Protein AF-A0A8D8A1J1-F1 (afdb_monomer)

Foldseek 3Di:
DKWKFQAAAQVRDTHPDIDMADKDWDDPVVLQVLCVVVVHGDDDDPQKTWIAGPQGDDDEGGSAQTFDWDWDWDWDDDPPDTDTDIDIDGQWGFHDWDHNSHGPTRITMTGGVVVCVVVVVVVVPD

InterPro domains:
  IPR001254 Serine proteases, trypsin domain [PF00089] (2-120)
  IPR001254 Serine proteases, trypsin domain [PS50240] (1-125)
  IPR009003 Peptidase S1, PA clan [SSF50494] (2-124)
  IPR033116 Serine proteases, trypsin family, serine active site [PS00135] (58-69)
  IPR051487 Serine/Threonine Proteases with Immune and Developmental Roles [PTHR24256] (2-121)

Solvent-accessible surface area (backbone atoms only — not comparable to full-atom values): 7047 Å² total; per-residue (Å²): 74,36,40,48,38,41,17,36,42,85,83,75,42,67,40,98,53,84,42,72,48,64,31,45,80,49,54,64,68,58,44,46,48,54,39,45,76,74,74,41,87,72,92,81,57,85,57,46,43,30,33,39,21,74,82,32,40,66,73,25,58,73,23,65,67,28,51,32,30,39,81,41,80,41,80,47,75,59,89,90,46,78,45,83,43,80,42,76,43,71,50,25,30,35,65,52,59,38,75,82,47,47,71,73,47,58,53,32,34,21,42,24,41,79,69,42,46,68,62,51,52,57,68,72,71,107

pLDDT: mean 92.13, std 7.24, range [61.0, 98.44]

Mean predicted aligned error: 4.48 Å

Organism: Culex pipiens (NCBI:txid7175)

Sequence (126 aa):
MTIAGWGHTEKGTLSDKLMFAPVVLSSLRQCTNEFNKIKTKINLDDRHICASGKHGQNHCVGDSGGPLQFPKVVEIRNGSQISNQTVFVQHGIITFGDVTCETGSLPGVYTKVSYYIDWILYNMFK

Nearest PDB structures (foldseek):
  3gov-assembly1_B  TM=7.920E-01  e=7.388E-07  Homo sapiens
  7pqo-assembly2_B  TM=7.625E-01  e=6.995E-07  Homo sapiens
  7pqo-assembly2_A  TM=8.012E-01  e=3.805E-06  Homo sapiens
  4kkd-assembly2_B  TM=7.762E-01  e=3.058E-06  Homo sapiens
  2tbs-assembly1_A  TM=8.050E-01  e=1.491E-05  Salmo salar

Secondary structure (DSSP, 8-state):
-EEEES-B-TTSSB-SS-EEEE-EEE-HHHHHHHHHHTT------TTEEEEE-GGG----TT-TT-EEEEEEEEEEEETTEEEEEEEEEEEEEEEE--SS--TTPPPEEEEEGGGSHHHHHHHH--

Radius of gyration: 16.63 Å; Cα contacts (8 Å, |Δi|>4): 260; chains: 1; bounding box: 43×34×46 Å

Structure (mmCIF, N/CA/C/O backbone):
data_AF-A0A8D8A1J1-F1
#
_entry.id   AF-A0A8D8A1J1-F1
#
loop_
_atom_site.group_PDB
_atom_site.id
_atom_site.type_symbol
_atom_site.label_atom_id
_atom_site.label_alt_id
_atom_site.label_comp_id
_atom_site.label_asym_id
_atom_site.label_entity_id
_atom_site.label_seq_id
_atom_site.pdbx_PDB_ins_code
_atom_site.Cartn_x
_atom_site.Cartn_y
_atom_site.Cartn_z
_atom_site.occupancy
_atom_site.B_iso_or_equiv
_atom_site.auth_seq_id
_atom_site.auth_comp_id
_atom_site.auth_asym_id
_atom_site.auth_atom_id
_atom_site.pdbx_PDB_model_num
ATOM 1 N N . MET A 1 1 ? 1.849 -3.010 8.472 1.00 91.38 1 MET A N 1
ATOM 2 C CA . MET A 1 1 ? 0.599 -3.079 7.685 1.00 91.38 1 MET A CA 1
ATOM 3 C C . MET A 1 1 ? 0.680 -4.288 6.790 1.00 91.38 1 MET A C 1
ATOM 5 O O . MET A 1 1 ? 1.779 -4.795 6.606 1.00 91.38 1 MET A O 1
ATOM 9 N N . THR A 1 2 ? -0.448 -4.760 6.283 1.00 95.38 2 THR A N 1
ATOM 10 C CA . THR A 1 2 ? -0.503 -5.956 5.446 1.00 95.38 2 THR A CA 1
ATOM 11 C C . THR A 1 2 ? -1.328 -5.662 4.209 1.00 95.38 2 THR A C 1
ATOM 13 O O . THR A 1 2 ? -2.385 -5.039 4.304 1.00 95.38 2 THR A O 1
ATOM 16 N N . ILE A 1 3 ? -0.834 -6.115 3.067 1.00 95.25 3 ILE A N 1
ATOM 17 C CA . ILE A 1 3 ? -1.587 -6.234 1.818 1.00 95.25 3 ILE A CA 1
ATOM 18 C C . ILE A 1 3 ? -1.869 -7.709 1.565 1.00 95.25 3 ILE A C 1
ATOM 20 O O . ILE A 1 3 ? -1.102 -8.562 2.018 1.00 95.25 3 ILE A O 1
ATOM 24 N N . ALA A 1 4 ? -2.962 -8.007 0.873 1.00 94.62 4 ALA A N 1
ATOM 25 C CA . ALA A 1 4 ? -3.314 -9.369 0.507 1.00 94.62 4 ALA A CA 1
ATOM 26 C C . ALA A 1 4 ? -4.036 -9.400 -0.841 1.00 94.62 4 ALA A C 1
ATOM 28 O O . ALA A 1 4 ? -4.804 -8.484 -1.142 1.00 94.62 4 ALA A O 1
ATOM 29 N N . GLY A 1 5 ? -3.804 -10.456 -1.615 1.00 95.31 5 GLY A N 1
ATOM 30 C CA . GLY A 1 5 ? -4.404 -10.628 -2.932 1.00 95.31 5 GLY A CA 1
ATOM 31 C C . GLY A 1 5 ? -3.930 -11.884 -3.662 1.00 95.31 5 GLY A C 1
ATOM 32 O O . GLY A 1 5 ? -3.238 -12.736 -3.096 1.00 95.31 5 GLY A O 1
ATOM 33 N N . TRP A 1 6 ? -4.367 -12.006 -4.912 1.00 95.88 6 TRP A N 1
ATOM 34 C CA . TRP A 1 6 ? -4.084 -13.125 -5.823 1.00 95.88 6 TRP A CA 1
ATOM 35 C C . TRP A 1 6 ? -3.320 -12.666 -7.071 1.00 95.88 6 TRP A C 1
ATOM 37 O O . TRP A 1 6 ? -3.264 -13.382 -8.073 1.00 95.88 6 TRP A O 1
ATOM 47 N N . GLY A 1 7 ? -2.756 -11.459 -7.028 1.00 92.94 7 GLY A N 1
ATOM 48 C CA . GLY A 1 7 ? -1.961 -10.895 -8.099 1.00 92.94 7 GLY A CA 1
ATOM 49 C C . GLY A 1 7 ? -0.725 -11.724 -8.428 1.00 92.94 7 GLY A C 1
ATOM 50 O O . GLY A 1 7 ? -0.447 -12.783 -7.855 1.00 92.94 7 GLY A O 1
ATOM 51 N N . HIS A 1 8 ? 0.012 -11.237 -9.416 1.00 91.75 8 HIS A N 1
ATOM 52 C CA . HIS A 1 8 ? 1.234 -11.876 -9.861 1.00 91.75 8 HIS A CA 1
ATOM 53 C C . HIS A 1 8 ? 2.242 -11.972 -8.701 1.00 91.75 8 HIS A C 1
ATOM 55 O O . HIS A 1 8 ? 2.427 -11.046 -7.915 1.00 91.75 8 HIS A O 1
ATOM 61 N N . THR A 1 9 ? 2.888 -13.126 -8.594 1.00 88.38 9 THR A N 1
ATOM 62 C CA . THR A 1 9 ? 3.982 -13.364 -7.640 1.00 88.38 9 THR A CA 1
ATOM 63 C C . THR A 1 9 ? 5.328 -13.030 -8.283 1.00 88.38 9 THR A C 1
ATOM 65 O O . THR A 1 9 ? 5.389 -12.680 -9.463 1.00 88.38 9 THR A O 1
ATOM 68 N N . GLU A 1 10 ? 6.434 -13.225 -7.563 1.00 82.94 10 GLU A N 1
ATOM 69 C CA . GLU A 1 10 ? 7.798 -13.085 -8.094 1.00 82.94 10 GLU A CA 1
ATOM 70 C C . GLU A 1 10 ? 8.089 -13.990 -9.308 1.00 82.94 10 GLU A C 1
ATOM 72 O O . GLU A 1 10 ? 9.071 -13.800 -10.019 1.00 82.94 10 GLU A O 1
ATOM 77 N N . LYS A 1 11 ? 7.227 -14.981 -9.567 1.00 86.31 11 LYS A N 1
ATOM 78 C CA . LYS A 1 11 ? 7.290 -15.864 -10.740 1.00 86.31 11 LYS A CA 1
ATOM 79 C C . LYS A 1 11 ? 6.639 -15.262 -11.987 1.00 86.31 11 LYS A C 1
ATOM 81 O O . LYS A 1 11 ? 6.607 -15.916 -13.025 1.00 86.31 11 LYS A O 1
ATOM 86 N N . GLY A 1 12 ? 6.068 -14.062 -11.884 1.00 86.50 12 GLY A N 1
ATOM 87 C CA . GLY A 1 12 ? 5.364 -13.410 -12.983 1.00 86.50 12 GLY A CA 1
ATOM 88 C C . GLY A 1 12 ? 4.039 -14.084 -13.348 1.00 86.50 12 GLY A C 1
ATOM 89 O O . GLY A 1 12 ? 3.508 -13.818 -14.422 1.00 86.50 12 GLY A O 1
ATOM 90 N N . THR A 1 13 ? 3.476 -14.917 -12.471 1.00 91.31 13 THR A N 1
ATOM 91 C CA . THR A 1 13 ? 2.172 -15.577 -12.652 1.00 91.31 13 THR 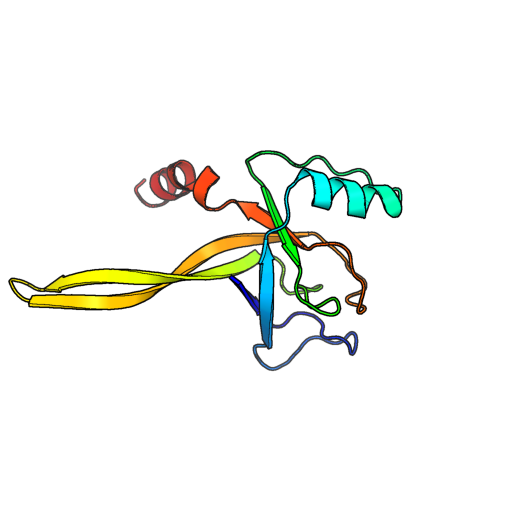A CA 1
ATOM 92 C C . THR A 1 13 ? 1.239 -15.246 -11.496 1.00 91.31 13 THR A C 1
ATOM 94 O O . THR A 1 13 ? 1.701 -15.142 -10.354 1.00 91.31 13 THR A O 1
ATOM 97 N N . LEU A 1 14 ? -0.063 -15.139 -11.784 1.00 93.62 14 LEU A N 1
ATOM 98 C CA . LEU A 1 14 ? -1.117 -15.050 -10.768 1.00 93.62 14 LEU A CA 1
ATOM 99 C C . LEU A 1 14 ? -1.016 -16.207 -9.769 1.00 93.62 14 LEU A C 1
ATOM 101 O O . LEU A 1 14 ? -0.554 -17.302 -10.105 1.00 93.62 14 LEU A O 1
ATOM 105 N N . SER A 1 15 ? -1.446 -15.953 -8.538 1.00 94.69 15 SER A N 1
ATOM 106 C CA . SER A 1 15 ? -1.495 -16.975 -7.498 1.00 94.69 15 SER A CA 1
ATOM 107 C C . SER A 1 15 ? -2.887 -17.592 -7.415 1.00 94.69 15 SER A C 1
ATOM 109 O O . SER A 1 15 ? -3.870 -16.879 -7.249 1.00 94.69 15 SER A O 1
ATOM 111 N N . ASP A 1 16 ? -2.980 -18.923 -7.405 1.00 96.44 16 ASP A N 1
ATOM 112 C CA . ASP A 1 16 ? -4.244 -19.631 -7.123 1.00 96.44 16 ASP A CA 1
ATOM 113 C C . ASP A 1 16 ? -4.626 -19.593 -5.632 1.00 96.44 16 ASP A C 1
ATOM 115 O O . ASP A 1 16 ? -5.723 -19.985 -5.230 1.00 96.44 16 ASP A O 1
ATOM 119 N N . LYS A 1 17 ? -3.704 -19.146 -4.775 1.00 96.75 17 LYS A N 1
ATOM 120 C CA . LYS A 1 17 ? -3.897 -19.031 -3.327 1.00 96.75 17 LYS A CA 1
ATOM 121 C C . LYS A 1 17 ? -3.781 -17.579 -2.901 1.00 96.75 17 LYS A C 1
ATOM 123 O O . LYS A 1 17 ? -2.955 -16.846 -3.437 1.00 96.75 17 LYS A O 1
ATOM 128 N N . LEU A 1 18 ? -4.563 -17.190 -1.897 1.00 96.25 18 LEU A N 1
ATOM 129 C CA . LEU A 1 18 ? -4.431 -15.866 -1.305 1.00 96.25 18 LEU A CA 1
ATOM 130 C C . LEU A 1 18 ? -3.025 -15.717 -0.720 1.00 96.25 18 LEU A C 1
ATOM 132 O O . LEU A 1 18 ? -2.623 -16.505 0.139 1.00 96.25 18 LEU A O 1
ATOM 136 N N . MET A 1 19 ? -2.315 -14.689 -1.163 1.00 95.31 19 MET A N 1
ATOM 137 C CA . MET A 1 19 ? -1.007 -14.311 -0.648 1.00 95.31 19 MET A CA 1
ATOM 138 C C . MET A 1 19 ? -1.130 -13.030 0.172 1.00 95.31 19 MET A C 1
ATOM 140 O O . MET A 1 19 ? -2.083 -12.264 0.025 1.00 95.31 19 MET A O 1
ATOM 144 N N . PHE A 1 20 ? -0.163 -12.792 1.054 1.00 94.25 20 PHE A N 1
ATOM 145 C CA . PHE A 1 20 ? -0.083 -11.559 1.824 1.00 94.25 20 PHE A CA 1
ATOM 146 C C . PHE A 1 20 ? 1.368 -11.158 2.061 1.00 94.25 20 PHE A C 1
ATOM 148 O O . PHE A 1 20 ? 2.253 -12.009 2.151 1.00 94.25 20 PHE A O 1
ATOM 155 N N . ALA A 1 21 ? 1.599 -9.856 2.207 1.00 92.19 21 ALA A N 1
ATOM 156 C CA . ALA A 1 21 ? 2.923 -9.319 2.483 1.00 92.19 21 ALA A CA 1
ATOM 157 C C . ALA A 1 21 ? 2.867 -8.190 3.524 1.00 92.19 21 ALA A C 1
ATOM 159 O O . ALA A 1 21 ? 1.966 -7.341 3.477 1.00 92.19 21 ALA A O 1
ATOM 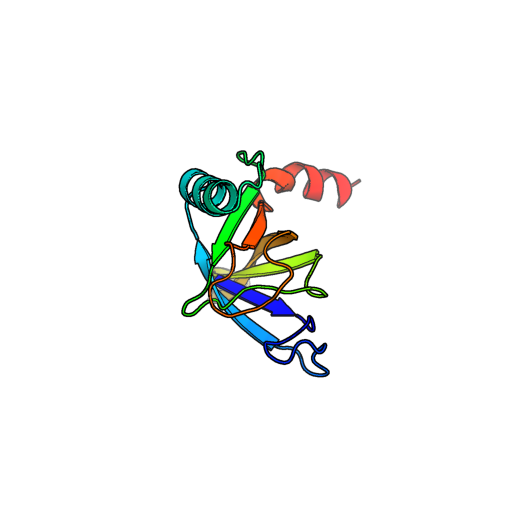160 N N . PRO A 1 22 ? 3.817 -8.153 4.477 1.00 93.69 22 PRO A N 1
ATOM 161 C CA . PRO A 1 22 ? 3.957 -7.034 5.389 1.00 93.69 22 PRO A CA 1
ATOM 162 C C . PRO A 1 22 ? 4.601 -5.834 4.684 1.00 93.69 22 PRO A C 1
ATOM 164 O O . PRO A 1 22 ? 5.648 -5.943 4.050 1.00 93.69 22 PRO A O 1
ATOM 167 N N . VAL A 1 23 ? 4.009 -4.658 4.871 1.00 93.75 23 VAL A N 1
ATOM 168 C CA . VAL A 1 23 ? 4.506 -3.382 4.341 1.00 93.75 23 VAL A CA 1
ATOM 169 C C . VAL A 1 23 ? 4.560 -2.304 5.423 1.00 93.75 23 VAL A C 1
ATOM 171 O O . VAL A 1 23 ? 3.849 -2.357 6.441 1.00 93.75 23 VAL A O 1
ATOM 174 N N . VAL A 1 24 ? 5.417 -1.313 5.195 1.00 93.62 24 VAL A N 1
ATOM 175 C CA . VAL A 1 24 ? 5.649 -0.158 6.065 1.00 93.62 24 VAL A CA 1
ATOM 176 C C . VAL A 1 24 ? 5.346 1.119 5.290 1.00 93.62 24 VAL A C 1
ATOM 178 O O . VAL A 1 24 ? 5.641 1.214 4.102 1.00 93.62 24 VAL A O 1
ATOM 181 N N . LEU A 1 25 ? 4.746 2.099 5.968 1.00 94.44 25 LEU A N 1
ATOM 182 C CA . LEU A 1 25 ? 4.463 3.403 5.381 1.00 94.44 25 LEU A CA 1
ATOM 183 C C . LEU A 1 25 ? 5.747 4.163 5.046 1.00 94.44 25 LEU A C 1
ATOM 185 O O . LEU A 1 25 ? 6.699 4.171 5.827 1.00 94.44 25 LEU A O 1
ATOM 189 N N . SER A 1 26 ? 5.717 4.883 3.933 1.00 92.81 26 SER A N 1
ATOM 190 C CA . SER A 1 26 ? 6.719 5.872 3.555 1.00 92.81 26 SER A CA 1
ATOM 191 C C . SER A 1 26 ? 6.065 7.244 3.386 1.00 92.81 26 SER A C 1
ATOM 193 O O . SER A 1 26 ? 4.859 7.367 3.149 1.00 92.81 26 SER A O 1
ATOM 195 N N . SER A 1 27 ? 6.848 8.313 3.547 1.00 95.75 27 SER A N 1
ATOM 196 C CA . SER A 1 27 ? 6.323 9.660 3.303 1.00 95.75 27 SER A CA 1
ATOM 197 C C . SER A 1 27 ? 6.014 9.859 1.817 1.00 95.75 27 SER A C 1
ATOM 199 O O . SER A 1 27 ? 6.743 9.359 0.958 1.00 95.75 27 SER A O 1
ATOM 201 N N . LEU A 1 28 ? 4.993 10.662 1.496 1.00 96.81 28 LEU A N 1
ATOM 202 C CA . LEU A 1 28 ? 4.657 10.985 0.101 1.00 96.81 28 LEU A CA 1
ATOM 203 C C . LEU A 1 28 ? 5.850 11.590 -0.648 1.00 96.81 28 LEU A C 1
ATOM 205 O O . LEU A 1 28 ? 6.093 11.246 -1.796 1.00 96.81 28 LEU A O 1
ATOM 209 N N . ARG A 1 29 ? 6.665 12.410 0.030 1.00 96.12 29 ARG A N 1
ATOM 210 C CA . ARG A 1 29 ? 7.901 12.967 -0.537 1.00 96.12 29 ARG A CA 1
ATOM 211 C C . ARG A 1 29 ? 8.902 11.880 -0.930 1.00 96.12 29 ARG A C 1
ATOM 213 O O . ARG A 1 29 ? 9.460 11.942 -2.018 1.00 96.12 29 ARG A O 1
ATOM 220 N N . GLN A 1 30 ? 9.152 10.906 -0.051 1.00 94.25 30 GLN A N 1
ATOM 221 C CA . GLN A 1 30 ? 10.040 9.781 -0.372 1.00 94.25 30 GLN A CA 1
ATOM 222 C C . GLN A 1 30 ? 9.480 8.972 -1.540 1.00 94.25 30 GLN A C 1
ATOM 224 O O . GLN A 1 30 ? 10.218 8.682 -2.471 1.00 94.25 30 GLN A O 1
ATOM 229 N N . CYS A 1 31 ? 8.178 8.692 -1.523 1.00 94.25 31 CYS A N 1
ATOM 230 C CA . CYS A 1 31 ? 7.488 7.991 -2.598 1.00 94.25 31 CYS A CA 1
ATOM 231 C C . CYS A 1 31 ? 7.694 8.689 -3.950 1.00 94.25 31 CYS A C 1
ATOM 233 O O . CYS A 1 31 ? 8.266 8.105 -4.864 1.00 94.25 31 CYS A O 1
ATOM 235 N N . THR A 1 32 ? 7.354 9.978 -4.051 1.00 95.56 32 THR A N 1
ATOM 236 C CA . THR A 1 32 ? 7.562 10.781 -5.265 1.00 95.56 32 THR A CA 1
ATOM 237 C C . THR A 1 32 ? 9.026 10.788 -5.707 1.00 95.56 32 THR A C 1
ATOM 239 O O . THR A 1 32 ? 9.309 10.709 -6.901 1.00 95.56 32 THR A O 1
ATOM 242 N N . ASN A 1 33 ? 9.971 10.836 -4.764 1.00 94.56 33 ASN A N 1
ATOM 243 C CA . ASN A 1 33 ? 11.394 10.781 -5.087 1.00 94.56 33 ASN A CA 1
ATOM 244 C C . ASN A 1 33 ? 11.804 9.444 -5.720 1.00 94.56 33 ASN A C 1
ATOM 246 O O . ASN A 1 33 ? 12.588 9.468 -6.664 1.00 94.56 33 ASN A O 1
ATOM 250 N N . GLU A 1 34 ? 11.280 8.304 -5.258 1.00 92.44 34 GLU A N 1
ATOM 251 C CA . GLU A 1 34 ? 11.569 6.998 -5.871 1.00 92.44 34 GLU A CA 1
ATOM 252 C C . GLU A 1 34 ? 11.062 6.923 -7.319 1.00 92.44 34 GLU A C 1
ATOM 254 O O . GLU A 1 34 ? 11.808 6.518 -8.209 1.00 92.44 34 GLU A O 1
ATOM 259 N N . PHE A 1 35 ? 9.851 7.414 -7.593 1.00 92.81 35 PHE A N 1
ATOM 260 C CA . PHE A 1 35 ? 9.323 7.481 -8.963 1.00 92.81 35 PHE A CA 1
ATOM 261 C C . PHE A 1 35 ? 10.129 8.444 -9.853 1.00 92.81 35 PHE A C 1
ATOM 263 O O . PHE A 1 35 ? 10.417 8.141 -11.014 1.00 92.81 35 PHE A O 1
ATOM 270 N N . ASN A 1 36 ? 10.588 9.573 -9.303 1.00 94.12 36 ASN A N 1
ATOM 271 C CA . ASN A 1 36 ? 11.430 10.518 -10.037 1.00 94.12 36 ASN A CA 1
ATOM 272 C C . ASN A 1 36 ? 12.786 9.917 -10.448 1.00 94.12 36 ASN A C 1
ATOM 274 O O . ASN A 1 36 ? 13.290 10.268 -11.518 1.00 94.12 36 ASN A O 1
ATOM 278 N N . LYS A 1 37 ? 13.371 9.001 -9.656 1.00 92.44 37 LYS A N 1
ATOM 279 C CA . LYS A 1 37 ? 14.640 8.325 -10.007 1.00 92.44 37 LYS A CA 1
ATOM 280 C C . LYS A 1 37 ? 14.537 7.546 -11.317 1.00 92.44 37 LYS A C 1
ATOM 282 O O . LYS A 1 37 ? 15.502 7.503 -12.074 1.00 92.44 37 LYS A O 1
ATOM 287 N N . ILE A 1 38 ? 13.359 7.000 -11.616 1.00 90.88 38 ILE A N 1
ATOM 288 C CA . ILE A 1 38 ? 13.072 6.298 -12.873 1.00 90.88 38 ILE A CA 1
ATOM 289 C C . ILE A 1 38 ? 12.394 7.199 -13.918 1.00 90.88 38 ILE A C 1
ATOM 291 O O . ILE A 1 38 ? 11.763 6.713 -14.853 1.00 90.88 38 ILE A O 1
ATOM 295 N N . LYS A 1 39 ? 12.503 8.525 -13.764 1.00 92.94 39 LYS A N 1
ATOM 296 C CA . LYS A 1 39 ? 11.938 9.539 -14.672 1.00 92.94 39 LYS A CA 1
ATOM 297 C C . LYS A 1 39 ? 10.409 9.478 -14.817 1.00 92.94 39 LYS A C 1
ATOM 299 O O . LYS A 1 39 ? 9.866 10.020 -15.778 1.00 92.94 39 LYS A O 1
ATOM 304 N N . THR A 1 40 ? 9.711 8.883 -13.850 1.00 91.31 40 THR A N 1
ATOM 305 C CA . THR A 1 40 ? 8.245 8.849 -13.806 1.00 91.31 40 THR A CA 1
ATOM 306 C C . THR A 1 40 ? 7.744 9.950 -12.881 1.00 91.31 40 THR A C 1
ATOM 308 O O . THR A 1 40 ? 8.035 9.953 -11.688 1.00 91.31 40 THR A O 1
ATOM 311 N N . LYS A 1 41 ? 6.985 10.907 -13.423 1.00 93.50 41 LYS A N 1
ATOM 312 C CA . LYS A 1 41 ? 6.385 11.983 -12.626 1.00 93.50 41 LYS A CA 1
ATOM 313 C C . LYS A 1 41 ? 5.018 11.548 -12.115 1.00 93.50 41 LYS A C 1
ATOM 315 O O . LYS A 1 41 ? 4.141 11.227 -12.910 1.00 93.50 41 LYS A O 1
ATOM 320 N N . ILE A 1 42 ? 4.834 11.611 -10.802 1.00 94.94 42 ILE A N 1
ATOM 321 C CA . ILE A 1 42 ? 3.551 11.371 -10.136 1.00 94.94 42 ILE A CA 1
ATOM 322 C C . ILE A 1 42 ? 3.168 12.579 -9.285 1.00 94.94 42 ILE A C 1
ATOM 324 O O . ILE A 1 42 ? 4.038 13.277 -8.761 1.00 94.94 42 ILE A O 1
ATOM 328 N N . ASN A 1 43 ? 1.866 12.819 -9.144 1.00 95.44 43 ASN A N 1
ATOM 329 C CA . ASN A 1 43 ? 1.338 13.837 -8.245 1.00 95.44 43 ASN A CA 1
ATOM 330 C C . ASN A 1 43 ? 0.658 13.149 -7.060 1.00 95.44 43 ASN A C 1
ATOM 332 O O . ASN A 1 43 ? -0.405 12.555 -7.220 1.00 95.44 43 ASN A O 1
ATOM 336 N N . LEU A 1 44 ? 1.301 13.209 -5.897 1.00 97.38 44 LEU A N 1
ATOM 337 C CA . LEU A 1 44 ? 0.779 12.647 -4.658 1.00 97.38 44 LEU A CA 1
ATOM 338 C C . LEU A 1 44 ? 0.377 13.774 -3.713 1.00 97.38 44 LEU A C 1
ATOM 340 O O . LEU A 1 44 ? 1.136 14.717 -3.496 1.00 97.38 44 LEU A O 1
ATOM 344 N N . ASP A 1 45 ? -0.791 13.621 -3.111 1.00 97.19 45 ASP A N 1
ATOM 345 C CA . ASP A 1 45 ? -1.367 14.541 -2.135 1.00 97.19 45 ASP A CA 1
ATOM 346 C C . ASP A 1 45 ? -1.964 13.772 -0.945 1.00 97.19 45 ASP A C 1
ATOM 348 O O . ASP A 1 45 ? -1.777 12.563 -0.793 1.00 97.19 45 ASP A O 1
ATOM 352 N N . ASP A 1 46 ? -2.687 14.475 -0.081 1.00 97.38 46 ASP A N 1
ATOM 353 C CA . ASP A 1 46 ? -3.299 13.946 1.137 1.00 97.38 46 ASP A CA 1
ATOM 354 C C . ASP A 1 46 ? -4.360 12.857 0.910 1.00 97.38 46 ASP A C 1
ATOM 356 O O . ASP A 1 46 ? -4.749 12.190 1.873 1.00 97.38 46 ASP A O 1
ATOM 360 N N . ARG A 1 47 ? -4.763 12.615 -0.342 1.00 98.25 47 ARG A N 1
ATOM 361 C CA . ARG A 1 47 ? -5.654 11.521 -0.759 1.00 98.25 47 ARG A CA 1
ATOM 362 C C . ARG A 1 47 ? -4.922 10.199 -0.951 1.00 98.25 47 ARG A C 1
ATOM 364 O O . ARG A 1 47 ? -5.570 9.181 -1.202 1.00 98.25 47 ARG A O 1
ATOM 371 N N . HIS A 1 48 ? -3.598 10.199 -0.826 1.00 98.44 48 HIS A N 1
ATOM 372 C CA . HIS A 1 48 ? -2.743 9.052 -1.090 1.00 98.44 48 HIS A CA 1
ATOM 373 C C . HIS A 1 48 ? -1.988 8.589 0.162 1.00 98.44 48 HIS A C 1
ATOM 375 O O . HIS A 1 48 ? -1.706 9.353 1.088 1.00 98.44 48 HIS A O 1
ATOM 381 N N . ILE A 1 49 ? -1.640 7.305 0.175 1.00 97.31 49 ILE A N 1
ATOM 382 C CA . ILE A 1 49 ? -0.695 6.677 1.100 1.00 97.31 49 ILE A CA 1
ATOM 383 C C . ILE A 1 49 ? 0.349 5.960 0.252 1.00 97.31 49 ILE A C 1
ATOM 385 O O . ILE A 1 49 ? 0.029 5.436 -0.813 1.00 97.31 49 ILE A O 1
ATOM 389 N N . CYS A 1 50 ? 1.585 5.908 0.734 1.00 95.69 50 CYS A N 1
ATOM 390 C CA . CYS A 1 50 ? 2.636 5.128 0.109 1.00 95.69 50 CYS A CA 1
ATOM 391 C C . CYS A 1 50 ? 3.203 4.103 1.093 1.00 95.69 50 CYS A C 1
ATOM 393 O O . CYS A 1 50 ? 3.372 4.407 2.279 1.00 95.69 50 CYS A O 1
ATOM 395 N N . ALA A 1 51 ? 3.458 2.883 0.623 1.00 94.31 51 ALA A N 1
ATOM 396 C CA . ALA A 1 51 ? 4.013 1.816 1.446 1.00 94.31 51 ALA A CA 1
ATOM 397 C C . ALA A 1 51 ? 4.867 0.845 0.628 1.00 94.31 51 ALA A C 1
ATOM 399 O O . ALA A 1 51 ? 4.619 0.617 -0.554 1.00 94.31 51 ALA A O 1
ATOM 400 N N . SER A 1 52 ? 5.859 0.245 1.276 1.00 90.06 52 SER A N 1
ATOM 401 C CA . SER A 1 52 ? 6.686 -0.814 0.698 1.00 90.06 52 SER A CA 1
ATOM 402 C C . SER A 1 52 ? 7.091 -1.827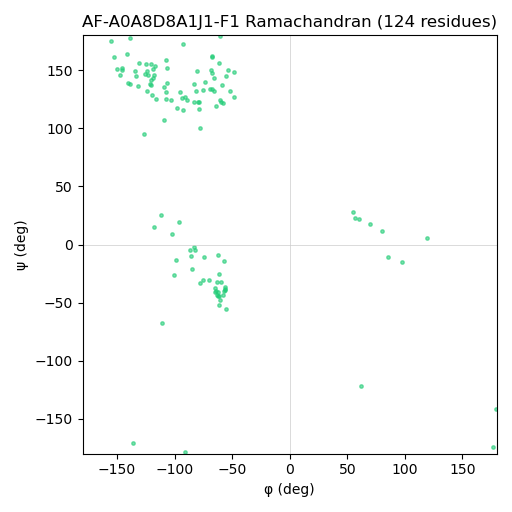 1.765 1.00 90.06 52 SER A C 1
ATOM 404 O O . SER A 1 52 ? 7.176 -1.514 2.957 1.00 90.06 52 SER A O 1
ATOM 406 N N . GLY A 1 53 ? 7.288 -3.075 1.356 1.00 88.00 53 GLY A N 1
ATOM 407 C CA . GLY A 1 53 ? 7.794 -4.147 2.202 1.00 88.00 53 GLY A CA 1
ATOM 408 C C . GLY A 1 53 ? 9.312 -4.288 2.119 1.00 88.00 53 GLY A C 1
ATOM 409 O O . GLY A 1 53 ? 9.994 -3.645 1.315 1.00 88.00 53 GLY A O 1
ATOM 410 N N . LYS A 1 54 ? 9.869 -5.144 2.980 1.00 82.88 54 LYS A N 1
ATOM 411 C CA . LYS A 1 54 ? 11.302 -5.468 2.934 1.00 82.88 54 LYS A CA 1
ATOM 412 C C . LYS A 1 54 ? 11.614 -6.264 1.668 1.00 82.88 54 LYS A C 1
ATOM 414 O O . LYS A 1 54 ? 10.772 -7.011 1.185 1.00 82.88 54 LYS A O 1
ATOM 419 N N . HIS A 1 55 ? 12.838 -6.124 1.158 1.00 76.88 55 HIS A N 1
ATOM 420 C CA . HIS A 1 55 ? 13.327 -6.873 -0.008 1.00 76.88 55 HIS A CA 1
ATOM 421 C C . HIS A 1 55 ? 12.448 -6.740 -1.269 1.00 76.88 55 HIS A C 1
ATOM 423 O O . HIS A 1 55 ? 12.417 -7.64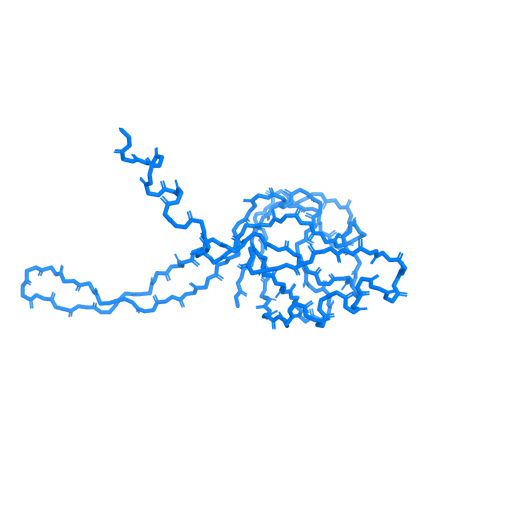7 -2.088 1.00 76.88 55 HIS A O 1
ATOM 429 N N . GLY A 1 56 ? 11.730 -5.622 -1.434 1.00 73.50 56 GLY A N 1
ATOM 430 C CA . GLY A 1 56 ? 10.859 -5.401 -2.595 1.00 73.50 56 GLY A CA 1
ATOM 431 C C . GLY A 1 56 ? 9.493 -6.082 -2.511 1.00 73.50 56 GLY A C 1
ATOM 432 O O . GLY A 1 56 ? 8.781 -6.109 -3.503 1.00 73.50 56 GLY A O 1
ATOM 433 N N . GLN A 1 57 ? 9.100 -6.611 -1.347 1.00 84.88 57 GLN A N 1
ATOM 434 C CA . GLN A 1 57 ? 7.730 -7.080 -1.136 1.00 84.88 57 GLN A CA 1
ATOM 435 C C . GLN A 1 57 ? 6.739 -5.936 -1.373 1.00 84.88 57 GLN A C 1
ATOM 437 O O . GLN A 1 57 ? 6.805 -4.896 -0.713 1.00 84.88 57 GLN A O 1
ATOM 442 N N . ASN A 1 58 ? 5.814 -6.128 -2.304 1.00 88.25 58 ASN A N 1
ATOM 443 C CA . ASN A 1 58 ? 4.802 -5.142 -2.645 1.00 88.25 58 ASN A CA 1
ATOM 444 C C . ASN A 1 58 ? 3.574 -5.829 -3.251 1.00 88.25 58 ASN A C 1
ATOM 446 O O . ASN A 1 58 ? 3.574 -7.041 -3.459 1.00 88.25 58 ASN A O 1
ATOM 450 N N . HIS A 1 59 ? 2.526 -5.052 -3.510 1.00 90.81 59 HIS A N 1
ATOM 451 C CA . HIS A 1 59 ? 1.422 -5.486 -4.359 1.00 90.81 59 HIS A CA 1
ATOM 452 C C . HIS A 1 59 ? 1.908 -5.638 -5.806 1.00 90.81 59 HIS A C 1
ATOM 454 O O . HIS A 1 59 ? 2.915 -5.034 -6.193 1.00 90.81 59 HIS A O 1
ATOM 460 N N . CYS A 1 60 ? 1.165 -6.373 -6.617 1.00 90.50 60 CYS A N 1
ATOM 461 C CA . CYS A 1 60 ? 1.507 -6.594 -8.009 1.00 90.50 60 CYS A CA 1
ATOM 462 C C . CYS A 1 60 ? 0.268 -6.510 -8.917 1.00 90.50 60 CYS A C 1
ATOM 464 O O . CYS A 1 60 ? -0.860 -6.295 -8.463 1.00 90.50 60 CYS A O 1
ATOM 466 N N . VAL A 1 61 ? 0.475 -6.649 -10.228 1.00 90.31 61 VAL A N 1
ATOM 467 C CA . VAL A 1 61 ? -0.595 -6.757 -11.225 1.00 90.31 61 VAL A CA 1
ATOM 468 C C . VAL A 1 61 ? -1.618 -7.801 -10.769 1.00 90.31 61 VAL A C 1
ATOM 470 O O . VAL A 1 61 ? -1.259 -8.931 -10.452 1.00 90.31 61 VAL A O 1
ATOM 473 N N . GLY A 1 62 ? -2.894 -7.416 -10.726 1.00 92.00 62 GLY A N 1
ATOM 474 C CA . GLY A 1 62 ? -3.992 -8.262 -10.242 1.00 92.00 62 GLY A CA 1
ATOM 475 C C . GLY A 1 62 ? -4.402 -8.024 -8.784 1.00 92.00 62 GLY A C 1
ATOM 476 O O . GLY A 1 62 ? -5.510 -8.402 -8.421 1.00 92.00 62 GLY A O 1
ATOM 477 N N . ASP A 1 63 ? -3.594 -7.329 -7.974 1.00 94.25 63 ASP A N 1
ATOM 478 C CA . ASP A 1 63 ? -3.977 -6.945 -6.602 1.00 94.25 63 ASP A CA 1
ATOM 479 C C . ASP A 1 63 ? -4.748 -5.609 -6.533 1.00 94.25 63 ASP A C 1
ATOM 481 O O . ASP A 1 63 ? -5.197 -5.193 -5.461 1.00 94.25 63 ASP A O 1
ATOM 485 N N . SER A 1 64 ? -4.897 -4.906 -7.662 1.00 94.31 64 SER A N 1
ATOM 486 C CA . SER A 1 64 ? -5.575 -3.605 -7.754 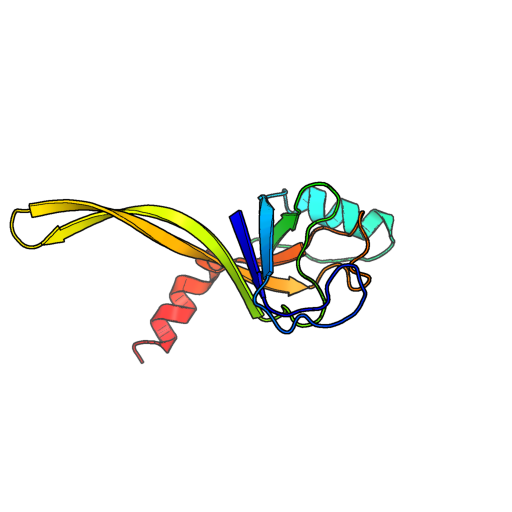1.00 94.31 64 SER A CA 1
ATOM 487 C C . SER A 1 64 ? -6.971 -3.613 -7.127 1.00 94.31 64 SER A C 1
ATOM 489 O O . SER A 1 64 ? -7.784 -4.494 -7.391 1.00 94.31 64 SER A O 1
ATOM 491 N N . GLY A 1 65 ? -7.260 -2.604 -6.299 1.00 96.56 65 GLY A N 1
ATOM 492 C CA . GLY A 1 65 ? -8.503 -2.513 -5.526 1.00 96.56 65 GLY A CA 1
ATOM 493 C C . GLY A 1 65 ? -8.486 -3.264 -4.188 1.00 96.56 65 GLY A C 1
ATOM 494 O O . GLY A 1 65 ? -9.372 -3.043 -3.363 1.00 96.56 65 GLY A O 1
ATOM 495 N N . GLY A 1 66 ? -7.477 -4.102 -3.930 1.00 96.56 66 GLY A N 1
ATOM 496 C CA . GLY A 1 66 ? -7.328 -4.817 -2.663 1.00 96.56 66 GLY A CA 1
ATOM 497 C C . GLY A 1 66 ? -7.013 -3.902 -1.464 1.00 96.56 66 GLY A C 1
ATOM 498 O O . GLY A 1 66 ? -6.587 -2.752 -1.636 1.00 96.56 66 GLY A O 1
ATOM 499 N N . PRO A 1 67 ? -7.216 -4.381 -0.223 1.00 97.00 67 PRO A N 1
ATOM 500 C CA . PRO A 1 67 ? -7.034 -3.573 0.978 1.00 97.00 67 PRO A CA 1
ATOM 501 C C . PRO A 1 67 ? -5.572 -3.516 1.451 1.00 97.00 67 PRO A C 1
ATOM 503 O O . PRO A 1 67 ? -4.888 -4.533 1.568 1.00 97.00 67 PRO A O 1
ATOM 506 N N . LEU A 1 68 ? -5.137 -2.323 1.865 1.00 97.38 68 LEU A N 1
ATOM 507 C CA . LEU A 1 68 ? -4.028 -2.145 2.806 1.00 97.38 68 LEU A CA 1
ATOM 508 C C . LEU A 1 68 ? -4.610 -2.055 4.218 1.00 97.38 68 LEU A C 1
ATOM 510 O O . LEU A 1 68 ? -5.333 -1.107 4.531 1.00 97.38 68 LEU A O 1
ATOM 514 N N . GLN A 1 69 ? -4.287 -3.019 5.076 1.00 96.75 69 GLN A N 1
ATOM 515 C CA . GLN A 1 69 ? -4.919 -3.188 6.387 1.00 96.75 69 GLN A CA 1
ATOM 516 C C . GLN A 1 69 ? -3.922 -3.207 7.552 1.00 96.75 69 GLN A C 1
ATOM 518 O O . GLN A 1 69 ? -2.738 -3.529 7.398 1.00 96.75 69 GLN A O 1
ATOM 523 N N . PHE A 1 70 ? -4.399 -2.851 8.746 1.00 94.25 70 PHE A N 1
ATOM 524 C CA . PHE A 1 70 ? -3.626 -2.915 9.988 1.00 94.25 70 PHE A CA 1
ATOM 525 C C . PHE A 1 70 ? -4.496 -3.396 11.160 1.00 94.25 70 PHE A C 1
ATOM 527 O O . PHE A 1 70 ? -5.653 -2.976 11.256 1.00 94.25 70 PHE A O 1
ATOM 534 N N . PRO A 1 71 ? -3.975 -4.263 12.051 1.00 93.19 71 PRO A N 1
ATOM 535 C CA . PRO A 1 71 ? -4.701 -4.665 13.246 1.00 93.19 71 PRO A CA 1
ATOM 536 C C . PRO A 1 71 ? -4.818 -3.496 14.233 1.00 93.19 71 PRO A C 1
ATOM 538 O O . PRO A 1 71 ? -3.837 -2.823 14.548 1.00 93.19 71 PRO A O 1
ATOM 541 N N . LYS A 1 72 ? -6.018 -3.282 14.764 1.00 93.56 72 LYS A N 1
ATOM 542 C CA . LYS A 1 72 ? -6.323 -2.327 15.827 1.00 93.56 72 LYS A CA 1
ATOM 543 C C . LYS A 1 72 ? -6.997 -3.071 16.971 1.00 93.56 72 LYS A C 1
ATOM 545 O O . LYS A 1 72 ? -7.930 -3.836 16.746 1.00 93.56 72 LYS A O 1
ATOM 550 N N . VAL A 1 73 ? -6.538 -2.838 18.197 1.00 94.50 73 VAL A N 1
ATOM 551 C CA . VAL A 1 73 ? -7.269 -3.281 19.388 1.00 94.50 73 VAL A CA 1
ATOM 552 C C . VAL A 1 73 ? -8.405 -2.295 19.627 1.00 94.50 73 VAL A C 1
ATOM 554 O O . VAL A 1 73 ? -8.172 -1.088 19.726 1.00 94.50 73 VAL A O 1
ATOM 557 N N . VAL A 1 74 ? -9.628 -2.804 19.664 1.00 93.44 74 VAL A N 1
ATOM 558 C CA . VAL A 1 74 ? -10.838 -2.043 19.962 1.00 93.44 74 VAL A CA 1
ATOM 559 C C . VAL A 1 74 ? -11.490 -2.603 21.215 1.00 93.44 74 VAL A C 1
ATOM 561 O O . VAL A 1 74 ? -11.481 -3.811 21.455 1.00 93.44 74 VAL A O 1
ATOM 564 N N . GLU A 1 75 ? -12.046 -1.704 22.016 1.00 95.19 75 GLU A N 1
ATOM 565 C CA . GLU A 1 75 ? -12.882 -2.072 23.148 1.00 95.19 75 GLU A CA 1
ATOM 566 C C . GLU A 1 75 ? -14.281 -2.414 22.628 1.00 95.19 75 GLU A C 1
ATOM 568 O O . GLU A 1 75 ? -14.925 -1.594 21.970 1.00 95.19 75 GLU A O 1
ATOM 573 N N . ILE A 1 76 ? -14.749 -3.622 22.920 1.00 92.44 76 ILE A N 1
ATOM 574 C CA . ILE A 1 76 ? -16.101 -4.073 22.609 1.00 92.44 76 ILE A CA 1
ATOM 575 C C . ILE A 1 76 ? -16.891 -4.142 23.910 1.00 92.44 76 ILE A C 1
ATOM 577 O O . ILE A 1 76 ? -16.488 -4.808 24.870 1.00 92.44 76 ILE A O 1
ATOM 581 N N . ARG A 1 77 ? -18.032 -3.449 23.922 1.00 93.00 77 ARG A N 1
ATOM 582 C CA . ARG A 1 77 ? -18.981 -3.432 25.035 1.00 93.00 77 ARG A CA 1
ATOM 583 C C . ARG A 1 77 ? -20.173 -4.314 24.708 1.00 93.00 77 ARG A C 1
ATOM 585 O O . ARG A 1 77 ? -20.844 -4.090 23.704 1.00 93.00 77 ARG A O 1
ATOM 592 N N . ASN A 1 78 ? -20.448 -5.281 25.575 1.00 89.12 78 ASN A N 1
ATOM 593 C CA . ASN A 1 78 ? -21.653 -6.101 25.515 1.00 89.12 78 ASN A CA 1
ATOM 594 C C . ASN A 1 78 ? -22.358 -6.045 26.878 1.00 89.12 78 ASN A C 1
ATOM 596 O O . ASN A 1 78 ? -21.972 -6.727 27.829 1.00 89.12 78 ASN A O 1
ATOM 600 N N . GLY A 1 79 ? -23.338 -5.144 27.000 1.00 88.94 79 GLY A N 1
ATOM 601 C CA . GLY A 1 79 ? -23.929 -4.786 28.290 1.00 88.94 79 GLY A CA 1
ATOM 602 C C . GLY A 1 79 ? -22.885 -4.177 29.233 1.00 88.94 79 GLY A C 1
ATOM 603 O O . GLY A 1 79 ? -22.254 -3.174 28.904 1.00 88.94 79 GLY A O 1
ATOM 604 N N . SER A 1 80 ? -22.696 -4.790 30.403 1.00 92.00 80 SER A N 1
ATOM 605 C CA . SER A 1 80 ? -21.675 -4.397 31.384 1.00 92.00 80 SER A CA 1
ATOM 606 C C . SER A 1 80 ? -20.297 -5.029 31.143 1.00 92.00 80 SER A C 1
ATOM 608 O O . SER A 1 80 ? -19.331 -4.620 31.785 1.00 92.00 80 SER A O 1
ATOM 610 N N . GLN A 1 81 ? -20.176 -6.007 30.237 1.00 91.38 81 GLN A N 1
ATOM 611 C CA . GLN A 1 81 ? -18.893 -6.639 29.932 1.00 91.38 81 GLN A CA 1
ATOM 612 C C . GLN A 1 81 ? -18.080 -5.791 28.954 1.00 91.38 81 GLN A C 1
ATOM 614 O O . GLN A 1 81 ? -18.580 -5.358 27.912 1.00 91.38 81 GLN A O 1
ATOM 619 N N . ILE A 1 82 ? -16.805 -5.598 29.291 1.00 92.38 82 ILE A N 1
ATOM 620 C CA . ILE A 1 82 ? -15.815 -4.899 28.473 1.00 92.38 82 ILE A CA 1
ATOM 621 C C . ILE A 1 82 ? -14.737 -5.908 28.083 1.00 92.38 82 ILE A C 1
ATOM 623 O O . ILE A 1 82 ? -14.148 -6.553 28.949 1.00 92.38 82 ILE A O 1
ATOM 627 N N . SER A 1 83 ? -14.479 -6.046 26.784 1.00 93.38 83 SER A N 1
ATOM 628 C CA . SER A 1 83 ? -13.428 -6.920 26.258 1.00 93.38 83 SER A CA 1
ATOM 629 C C . SER A 1 83 ? -12.620 -6.211 25.176 1.00 93.38 83 SER A C 1
ATOM 631 O O . SER A 1 83 ? -13.140 -5.360 24.456 1.00 93.38 83 SER A O 1
ATOM 633 N N . ASN A 1 84 ? -11.342 -6.564 25.061 1.00 95.12 84 ASN A N 1
ATOM 634 C CA . ASN A 1 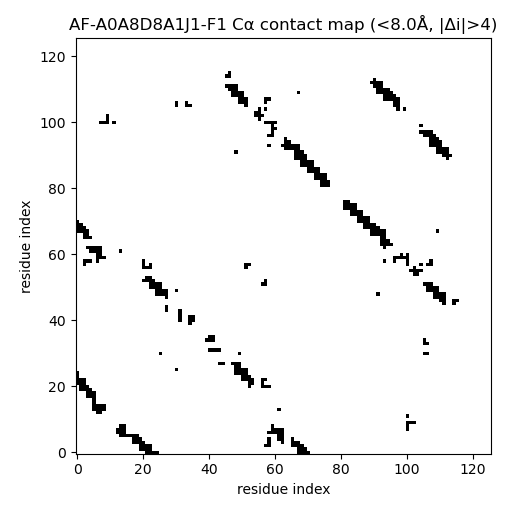84 ? -10.482 -6.081 23.988 1.00 95.12 84 ASN A CA 1
ATOM 635 C C . ASN A 1 84 ? -10.503 -7.086 22.839 1.00 95.12 84 ASN A C 1
ATOM 637 O O . ASN A 1 84 ? -10.191 -8.259 2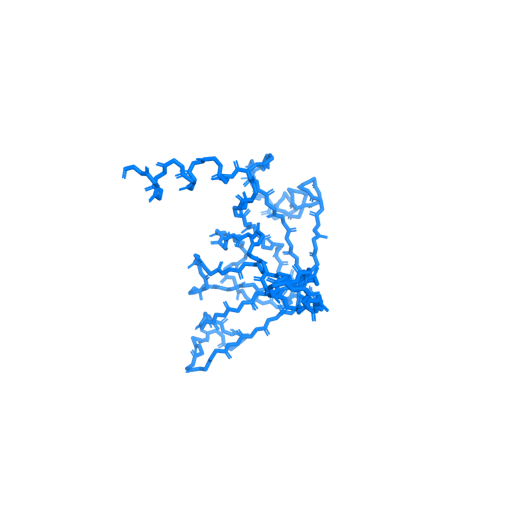3.041 1.00 95.12 84 ASN A O 1
ATOM 641 N N . GLN A 1 85 ? -10.817 -6.619 21.634 1.00 94.06 85 GLN A N 1
ATOM 642 C CA . GLN A 1 85 ? -10.774 -7.423 20.419 1.00 94.06 85 GLN A CA 1
ATOM 643 C C . GLN A 1 85 ? -9.809 -6.803 19.412 1.00 94.06 85 GLN A C 1
ATOM 645 O O . GLN A 1 85 ? -9.795 -5.592 19.204 1.00 94.06 85 GLN A O 1
ATOM 650 N N . THR A 1 86 ? -9.000 -7.632 18.758 1.00 94.44 86 THR A N 1
ATOM 651 C CA . THR A 1 86 ? -8.223 -7.198 17.595 1.00 94.44 86 THR A CA 1
ATOM 652 C C . THR A 1 86 ? -9.098 -7.272 16.351 1.00 94.44 86 THR A C 1
ATOM 654 O O . THR A 1 86 ? -9.602 -8.338 16.008 1.00 94.44 86 THR A O 1
ATOM 657 N N . VAL A 1 87 ? -9.248 -6.147 15.659 1.00 93.94 87 VAL A N 1
ATOM 658 C CA . VAL A 1 87 ? -9.929 -6.047 14.363 1.00 93.94 87 VAL A CA 1
ATOM 659 C C . VAL A 1 87 ? -8.954 -5.552 13.305 1.00 93.94 87 VAL A C 1
ATOM 661 O O . VAL A 1 87 ? -8.021 -4.816 13.618 1.00 93.94 87 VAL A O 1
ATOM 664 N N . PHE A 1 88 ? -9.160 -5.927 12.046 1.00 94.06 88 PHE A N 1
ATOM 665 C CA . PHE A 1 88 ? -8.402 -5.359 10.934 1.00 94.06 88 PHE A CA 1
ATOM 666 C C . PHE A 1 88 ? -9.140 -4.150 10.376 1.00 94.06 88 PHE A C 1
ATOM 668 O O . PHE A 1 88 ? -10.318 -4.228 10.040 1.00 94.06 88 PHE A O 1
ATOM 675 N N . VAL A 1 89 ? -8.435 -3.026 10.287 1.00 96.44 89 VAL A N 1
ATOM 676 C CA . VAL A 1 89 ? -8.963 -1.787 9.719 1.00 96.44 89 VAL A CA 1
ATOM 677 C C . VAL A 1 89 ? -8.306 -1.556 8.369 1.00 96.44 89 VAL A C 1
ATOM 679 O O . VAL A 1 89 ? -7.081 -1.628 8.247 1.00 96.44 89 VAL A O 1
ATOM 682 N N . GLN A 1 90 ? -9.117 -1.266 7.356 1.00 97.75 90 GLN A N 1
ATOM 683 C CA . GLN A 1 90 ? -8.633 -0.892 6.036 1.00 97.75 90 GLN A CA 1
ATOM 684 C C . GLN A 1 90 ? -8.203 0.578 6.037 1.00 97.75 90 GLN A C 1
ATOM 686 O O . GLN A 1 90 ? -9.007 1.485 6.239 1.00 97.75 90 GLN A O 1
ATOM 691 N N . HIS A 1 91 ? -6.917 0.814 5.802 1.00 97.38 91 HIS A N 1
ATOM 692 C CA . HIS A 1 91 ? -6.325 2.149 5.739 1.00 97.38 91 HIS A CA 1
ATOM 693 C C . HIS A 1 91 ? -6.109 2.627 4.305 1.00 97.38 91 HIS A C 1
ATOM 695 O O . HIS A 1 91 ? -6.101 3.835 4.061 1.00 97.38 91 HIS A O 1
ATOM 701 N N . GLY A 1 92 ? -5.948 1.696 3.364 1.00 97.94 92 GLY A N 1
ATOM 702 C CA . GLY A 1 92 ? -5.736 2.019 1.963 1.00 97.94 92 GLY A CA 1
ATOM 703 C C . GLY A 1 92 ? -6.442 1.077 0.997 1.00 97.94 92 GLY A C 1
ATOM 704 O O . GLY A 1 92 ? -6.867 -0.017 1.371 1.00 97.94 92 GLY A O 1
ATOM 705 N N . ILE A 1 93 ? -6.548 1.523 -0.251 1.00 98.38 93 ILE A N 1
ATOM 706 C CA . ILE A 1 93 ? -6.971 0.720 -1.405 1.00 98.38 93 ILE A CA 1
ATOM 707 C C . ILE A 1 93 ? -5.818 0.733 -2.399 1.00 98.38 93 ILE A C 1
ATOM 709 O O . ILE A 1 93 ? -5.321 1.811 -2.718 1.00 98.38 93 ILE A O 1
ATOM 713 N N . ILE A 1 94 ? -5.383 -0.434 -2.866 1.00 96.75 94 ILE A N 1
ATOM 714 C CA . ILE A 1 94 ? -4.305 -0.557 -3.852 1.00 96.75 94 ILE A CA 1
ATOM 715 C C . ILE A 1 94 ? -4.694 0.186 -5.136 1.00 96.75 94 ILE A C 1
ATOM 717 O O . ILE A 1 94 ? -5.719 -0.143 -5.737 1.00 96.75 94 ILE A O 1
ATOM 721 N N . THR A 1 95 ? -3.873 1.149 -5.571 1.00 94.25 95 THR A N 1
ATOM 722 C CA . THR A 1 95 ? -4.096 1.888 -6.823 1.00 94.25 95 THR A CA 1
ATOM 723 C C . THR A 1 95 ? -3.060 1.548 -7.881 1.00 94.25 95 THR A C 1
ATOM 725 O O . THR A 1 95 ? -3.409 0.948 -8.896 1.00 94.25 95 THR A O 1
ATOM 728 N N . PHE A 1 96 ? -1.801 1.927 -7.666 1.00 92.25 96 PHE A N 1
ATOM 729 C CA . PHE A 1 96 ? -0.730 1.738 -8.640 1.00 92.25 96 PHE A CA 1
ATOM 730 C C . PHE A 1 96 ? 0.639 1.625 -7.971 1.00 92.25 96 PHE A C 1
ATOM 732 O O . PHE A 1 96 ? 0.855 2.068 -6.848 1.00 92.25 96 PHE A O 1
ATOM 739 N N . GLY A 1 97 ? 1.600 1.089 -8.707 1.00 88.00 97 GLY A N 1
ATOM 740 C CA . GLY A 1 97 ? 3.004 1.096 -8.332 1.00 88.00 97 GLY A CA 1
ATOM 741 C C . GLY A 1 97 ? 3.813 0.373 -9.388 1.00 88.00 97 GLY A C 1
ATOM 742 O O . GLY A 1 97 ? 3.528 0.514 -10.577 1.00 88.00 97 GLY A O 1
ATOM 743 N N . ASP A 1 98 ? 4.813 -0.383 -8.959 1.00 82.19 98 ASP A N 1
ATOM 744 C CA . ASP A 1 98 ? 5.619 -1.169 -9.883 1.00 82.19 98 ASP A CA 1
ATOM 745 C C . ASP A 1 98 ? 4.816 -2.311 -10.515 1.00 82.19 98 ASP A C 1
ATOM 747 O O . ASP A 1 98 ? 4.103 -3.041 -9.827 1.00 82.19 98 ASP A O 1
ATOM 751 N N . VAL A 1 99 ? 4.952 -2.462 -11.830 1.00 76.31 99 VAL A N 1
ATOM 752 C CA . VAL A 1 99 ? 4.292 -3.506 -12.625 1.00 76.31 99 VAL A CA 1
ATOM 753 C C . VAL A 1 99 ? 5.205 -4.697 -12.904 1.00 76.31 99 VAL A C 1
ATOM 755 O O . VAL A 1 99 ? 4.725 -5.728 -13.362 1.00 76.31 99 VAL A O 1
ATOM 758 N N . THR A 1 100 ? 6.512 -4.557 -12.660 1.00 75.75 100 THR A N 1
ATOM 759 C CA . THR A 1 100 ? 7.498 -5.624 -12.892 1.00 75.75 100 THR A CA 1
ATOM 760 C C . THR A 1 100 ? 7.423 -6.700 -11.819 1.00 75.75 100 THR A C 1
ATOM 762 O O . THR A 1 100 ? 7.691 -7.866 -12.089 1.00 75.75 100 THR A O 1
ATOM 765 N N . CYS A 1 101 ? 7.030 -6.305 -10.604 1.00 75.56 101 CYS A N 1
ATOM 766 C CA . CYS A 1 101 ? 6.943 -7.171 -9.429 1.00 75.56 101 CYS A CA 1
ATOM 767 C C . CYS A 1 101 ? 8.264 -7.873 -9.091 1.00 75.56 101 CYS A C 1
ATOM 769 O O . CYS A 1 101 ? 8.293 -8.895 -8.404 1.00 75.56 101 CYS A O 1
ATOM 771 N N . GLU A 1 102 ? 9.364 -7.281 -9.557 1.00 70.19 102 GLU A N 1
ATOM 772 C CA . GLU A 1 102 ? 10.719 -7.677 -9.229 1.00 70.19 102 GLU A CA 1
ATOM 773 C C . GLU A 1 102 ? 11.130 -7.104 -7.866 1.00 70.19 102 GLU A C 1
ATOM 775 O O . GLU A 1 102 ? 10.715 -6.022 -7.434 1.00 70.19 102 GLU A O 1
ATOM 780 N N . THR A 1 103 ? 11.997 -7.832 -7.165 1.00 61.00 103 THR A N 1
ATOM 781 C CA . THR A 1 103 ? 12.573 -7.375 -5.899 1.00 61.00 103 THR A CA 1
ATOM 782 C C . THR A 1 103 ? 13.436 -6.130 -6.125 1.00 61.00 103 THR A C 1
ATOM 784 O O . THR A 1 103 ? 14.433 -6.192 -6.838 1.00 61.00 103 THR A O 1
ATOM 787 N N . GLY A 1 104 ? 13.081 -5.010 -5.485 1.00 61.88 104 GLY A N 1
ATOM 788 C CA . GLY A 1 104 ? 13.711 -3.694 -5.705 1.00 61.88 104 GLY A CA 1
ATOM 789 C C . GLY A 1 104 ? 12.748 -2.620 -6.221 1.00 61.88 104 GLY A C 1
ATOM 790 O O . GLY A 1 104 ? 13.172 -1.503 -6.510 1.00 61.88 104 GLY A O 1
ATOM 791 N N . SER A 1 105 ? 11.464 -2.968 -6.300 1.00 68.12 105 SER A N 1
ATOM 792 C CA . SER A 1 105 ? 10.396 -2.187 -6.902 1.00 68.12 105 SER A CA 1
ATOM 793 C C . SER A 1 105 ? 10.119 -0.823 -6.271 1.00 68.12 105 SER A C 1
ATOM 795 O O . SER A 1 105 ? 10.309 -0.617 -5.065 1.00 68.12 105 SER A O 1
ATOM 797 N N . LEU A 1 106 ? 9.526 0.066 -7.074 1.00 87.69 106 LEU A N 1
ATOM 798 C CA . LEU A 1 106 ? 8.899 1.299 -6.592 1.00 87.69 106 LEU A CA 1
ATOM 799 C C . LEU A 1 106 ? 7.957 1.024 -5.408 1.00 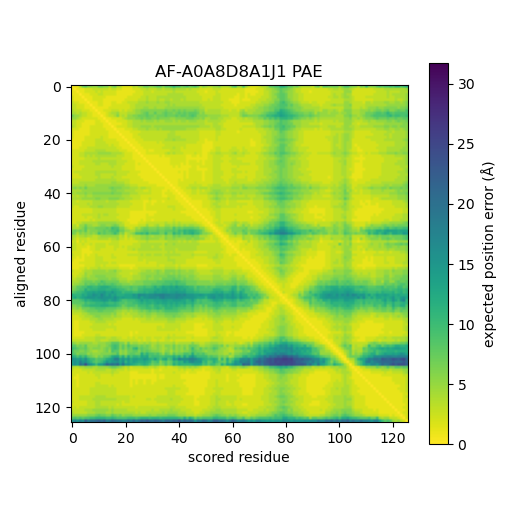87.69 106 LEU A C 1
ATOM 801 O O . LEU A 1 106 ? 7.303 -0.024 -5.365 1.00 87.69 106 LEU A O 1
ATOM 805 N N . PRO A 1 107 ? 7.820 1.972 -4.467 1.00 92.06 107 PRO A N 1
ATOM 806 C CA . PRO A 1 107 ? 6.792 1.889 -3.444 1.00 92.06 107 PRO A CA 1
ATOM 807 C C . PRO A 1 107 ? 5.387 1.751 -4.046 1.00 92.06 107 PRO A C 1
ATOM 809 O O . PRO A 1 107 ? 5.082 2.343 -5.082 1.00 92.06 107 PRO A O 1
ATOM 812 N N . GLY A 1 108 ? 4.518 0.997 -3.375 1.00 93.62 108 GLY A N 1
ATOM 813 C CA . GLY A 1 108 ? 3.108 0.926 -3.734 1.00 93.62 108 GLY A CA 1
ATOM 814 C C . GLY A 1 108 ? 2.391 2.205 -3.323 1.00 93.62 108 GLY A C 1
ATOM 815 O O . GLY A 1 108 ? 2.647 2.748 -2.242 1.00 93.62 108 GLY A O 1
ATOM 816 N N . VAL A 1 109 ? 1.496 2.681 -4.179 1.00 96.38 109 VAL A N 1
ATOM 817 C CA . VAL A 1 109 ? 0.617 3.816 -3.914 1.00 96.38 109 VAL A CA 1
ATOM 818 C C . VAL A 1 109 ? -0.794 3.294 -3.684 1.00 96.38 109 VAL A C 1
ATOM 820 O O . VAL A 1 109 ? -1.271 2.369 -4.343 1.00 96.38 109 VAL A O 1
ATOM 823 N N . TYR A 1 110 ? -1.454 3.896 -2.702 1.00 97.94 110 TYR A N 1
ATOM 824 C CA . TYR A 1 110 ? -2.767 3.498 -2.233 1.00 97.94 110 TYR A CA 1
ATOM 825 C C . TYR A 1 110 ? -3.655 4.735 -2.091 1.00 97.94 110 TYR A C 1
ATOM 827 O O . TYR A 1 110 ? -3.188 5.793 -1.661 1.00 97.94 110 TYR A O 1
ATOM 835 N N . THR A 1 111 ? -4.951 4.612 -2.368 1.00 98.44 111 THR A N 1
ATOM 836 C CA . THR A 1 111 ? -5.944 5.612 -1.947 1.00 98.44 111 THR A CA 1
ATOM 837 C C . THR A 1 111 ? -6.030 5.619 -0.424 1.00 98.44 111 THR A C 1
ATOM 839 O O . THR A 1 111 ? -6.168 4.561 0.184 1.00 98.44 111 THR A O 1
ATOM 842 N N . LYS A 1 112 ? -5.992 6.793 0.210 1.00 98.38 112 LYS A N 1
ATOM 843 C CA . LYS A 1 112 ? -6.121 6.964 1.663 1.00 98.38 112 LYS A CA 1
ATOM 844 C C . LYS A 1 112 ? -7.582 6.851 2.094 1.00 98.38 112 LYS A C 1
ATOM 846 O O . LYS A 1 112 ? -8.313 7.833 2.021 1.00 98.38 112 LYS A O 1
ATOM 851 N N . VAL A 1 113 ? -8.005 5.697 2.613 1.00 98.31 113 VAL A N 1
ATOM 852 C CA . VAL A 1 113 ? -9.417 5.456 2.987 1.00 98.31 113 VAL A CA 1
ATOM 853 C C . VAL A 1 113 ? -9.935 6.499 3.974 1.00 98.31 113 VAL A C 1
ATOM 855 O O . VAL A 1 113 ? -11.046 6.992 3.812 1.00 98.31 113 VAL A O 1
ATOM 858 N N . SER A 1 114 ? -9.111 6.917 4.942 1.00 97.44 114 SER A N 1
ATOM 859 C CA . SER A 1 114 ? -9.519 7.913 5.940 1.00 97.44 114 SER A CA 1
ATOM 860 C C . SER A 1 114 ? -9.890 9.275 5.340 1.00 97.44 114 SER A C 1
ATOM 862 O O . SER A 1 114 ? -10.637 10.011 5.967 1.00 97.44 114 SER A O 1
ATOM 864 N N . TYR A 1 115 ? -9.363 9.629 4.160 1.00 98.44 115 TYR A N 1
ATOM 865 C CA . TYR A 1 115 ? -9.729 10.865 3.459 1.00 98.44 115 TYR A CA 1
ATOM 866 C C . TYR A 1 115 ? -11.159 10.797 2.902 1.00 98.44 115 TYR A C 1
ATOM 868 O O . TYR A 1 115 ? -11.841 11.809 2.809 1.00 98.44 115 TYR A O 1
ATOM 876 N N . TYR A 1 116 ? -11.624 9.597 2.547 1.00 98.31 116 TYR A N 1
ATOM 877 C CA . TYR A 1 116 ? -12.898 9.379 1.863 1.00 98.31 116 TYR A CA 1
ATOM 878 C C . TYR A 1 116 ? -14.014 8.887 2.792 1.00 98.31 116 TYR A C 1
ATOM 880 O O . TYR A 1 116 ? -15.073 8.515 2.297 1.00 98.31 116 TYR A O 1
ATOM 888 N N . ILE A 1 117 ? -13.823 8.880 4.117 1.00 97.69 117 ILE A N 1
ATOM 889 C CA . ILE A 1 117 ? -14.834 8.365 5.059 1.00 97.69 117 ILE A CA 1
ATOM 890 C C . ILE A 1 117 ? -16.167 9.103 4.917 1.00 97.69 117 ILE A C 1
ATOM 892 O O . ILE A 1 117 ? -17.197 8.442 4.831 1.00 97.69 117 ILE A O 1
ATOM 896 N N . ASP A 1 118 ? -16.161 10.431 4.795 1.00 97.44 118 ASP A N 1
ATOM 897 C CA . ASP A 1 118 ? -17.400 11.202 4.625 1.00 97.44 118 ASP A CA 1
ATOM 898 C C . ASP A 1 118 ? -18.134 10.819 3.333 1.00 97.44 118 ASP A C 1
ATOM 900 O O . ASP A 1 118 ? -19.349 10.631 3.331 1.00 97.44 118 ASP A O 1
ATOM 904 N N . TRP A 1 119 ? -17.391 10.622 2.238 1.00 97.88 119 TRP A N 1
ATOM 905 C CA . TRP A 1 119 ? -17.950 10.1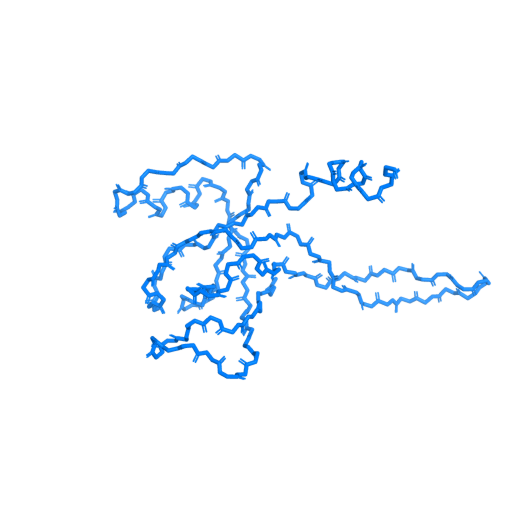50 0.971 1.00 97.88 119 TRP A CA 1
ATOM 906 C C . TRP A 1 119 ? -18.505 8.723 1.086 1.00 97.88 119 TRP A C 1
ATOM 908 O O . TRP A 1 119 ? -19.580 8.445 0.554 1.00 97.88 119 TRP A O 1
ATOM 918 N N . ILE A 1 120 ? -17.812 7.826 1.797 1.00 98.12 120 ILE A N 1
ATOM 919 C CA . ILE A 1 120 ? -18.274 6.452 2.042 1.00 98.12 120 ILE A CA 1
ATOM 920 C C . ILE A 1 120 ? -19.592 6.484 2.822 1.00 98.12 120 ILE A C 1
ATOM 922 O O . ILE A 1 120 ? -20.580 5.907 2.375 1.00 98.12 120 ILE A O 1
ATOM 926 N N . LEU A 1 121 ? -19.632 7.201 3.949 1.00 97.56 121 LEU A N 1
ATOM 927 C CA . LEU A 1 121 ? -20.815 7.294 4.807 1.00 97.56 121 LEU A CA 1
ATOM 928 C C . LEU A 1 121 ? -21.999 7.920 4.066 1.00 97.56 121 LEU A C 1
ATOM 930 O O . LEU A 1 121 ? -23.104 7.383 4.120 1.00 97.56 121 LEU A O 1
ATOM 934 N N . TYR A 1 122 ? -21.760 8.997 3.314 1.00 97.38 122 TYR A N 1
ATOM 935 C CA . TYR A 1 122 ? -22.793 9.634 2.503 1.00 97.38 122 TYR A CA 1
ATOM 936 C C . TYR A 1 122 ? -23.425 8.663 1.498 1.00 97.38 122 TYR A C 1
ATOM 938 O O . TYR A 1 122 ? -24.633 8.694 1.310 1.00 97.38 122 TYR A O 1
ATOM 946 N N . ASN A 1 123 ? -22.643 7.787 0.858 1.00 97.62 123 ASN A N 1
ATOM 947 C CA . ASN A 1 123 ? -23.181 6.846 -0.130 1.00 97.62 123 ASN A CA 1
ATOM 948 C C . ASN A 1 123 ? -23.736 5.549 0.479 1.00 97.62 123 ASN A C 1
ATOM 950 O O . ASN A 1 123 ? -24.542 4.892 -0.174 1.00 97.62 123 ASN A O 1
ATOM 954 N N . MET A 1 124 ? -23.336 5.175 1.697 1.00 96.12 124 MET A N 1
ATOM 955 C CA . MET A 1 124 ? -23.883 4.002 2.393 1.00 96.12 124 MET A CA 1
ATOM 956 C C . MET A 1 124 ? -25.262 4.254 3.007 1.00 96.12 124 MET A C 1
ATOM 958 O O . MET A 1 124 ? -26.066 3.330 3.074 1.00 96.12 124 MET A O 1
ATOM 962 N N . PHE A 1 125 ? -25.518 5.479 3.470 1.00 91.81 125 PHE A N 1
ATOM 963 C CA . PHE A 1 125 ? -26.742 5.849 4.192 1.00 91.81 125 PHE A CA 1
ATOM 964 C C . PHE A 1 125 ? -27.648 6.798 3.398 1.00 91.81 125 PHE A C 1
ATOM 966 O O . PHE A 1 125 ? -28.401 7.569 3.994 1.00 91.81 125 PHE A O 1
ATOM 973 N N . LYS A 1 126 ? -27.541 6.769 2.066 1.00 70.50 126 LYS A N 1
ATOM 974 C CA . LYS A 1 126 ? -28.505 7.434 1.185 1.00 70.50 126 LYS A CA 1
ATOM 975 C C . LYS A 1 126 ? -29.907 6.861 1.334 1.00 70.50 126 LYS A C 1
ATOM 977 O O . LYS A 1 126 ? -30.021 5.629 1.519 1.00 70.50 126 LYS A O 1
#